Protein AF-A0A356GER2-F1 (afdb_monomer)

Nearest PDB structures (foldseek):
  2mmv-assembly1_B  TM=8.686E-01  e=3.743E-03  Geobacillus stearothermophilus
  8xvl-assembly1_R  TM=3.812E-01  e=1.988E+00  Acetivibrio thermocellus ATCC 27405
  6zvk-assembly1_N3  TM=3.012E-01  e=4.649E+00  Oryctolagus cuniculus
  6vlz-assembly1_AF  TM=3.343E-01  e=6.882E+00  Homo sapiens
  8a22-assembly1_Bg  TM=3.437E-01  e=8.372E+00  Polytomella magna

Foldseek 3Di:
DWDWDFEQALNDTDIDTDPDDPVVVRVVSVVNNVQLVCQCPVPPVADSVNSSVVSVVVVVVVVVVVVVCVVPPPPPDPPDDDDDDD

Radius of gyration: 20.14 Å; Cα contacts (8 Å, |Δi|>4): 61; chains: 1; bounding box: 58×15×54 Å

Secondary structure (DSSP, 8-state):
-PEEEEEEETTEEEEEEESS-HHHHHHHHHHHHHHHHHHHHSSS---HHHHHHHHHHHHHHHHHHHHHHHHHS----S--------

Mean predicted aligned error: 9.06 Å

Structure (mmCIF, N/CA/C/O backbone):
data_AF-A0A356GER2-F1
#
_entry.id   AF-A0A356GER2-F1
#
loop_
_atom_site.group_PDB
_atom_site.id
_atom_site.type_symbol
_atom_site.label_atom_id
_atom_site.label_alt_id
_atom_site.label_comp_id
_atom_site.label_asym_id
_atom_site.label_entity_id
_atom_site.label_seq_id
_atom_site.pdbx_PDB_ins_code
_atom_site.Cartn_x
_atom_site.Cartn_y
_atom_site.Cartn_z
_atom_site.occupancy
_atom_site.B_iso_or_equiv
_atom_site.auth_seq_id
_atom_site.auth_comp_id
_atom_site.auth_asym_id
_atom_site.auth_atom_id
_atom_site.pdbx_PDB_model_num
ATOM 1 N N . MET A 1 1 ? 0.556 3.081 -23.781 1.00 72.62 1 MET A N 1
ATOM 2 C CA . MET A 1 1 ? -0.835 3.591 -23.852 1.00 72.62 1 MET A CA 1
ATOM 3 C C . MET A 1 1 ? -1.510 3.246 -22.535 1.00 72.62 1 MET A C 1
ATOM 5 O O . MET A 1 1 ? -1.718 2.065 -22.269 1.00 72.62 1 MET A O 1
ATOM 9 N N . LYS A 1 2 ? -1.795 4.252 -21.700 1.00 81.00 2 LYS A N 1
ATOM 10 C CA . LYS A 1 2 ? -2.395 4.065 -20.368 1.00 81.00 2 LYS A CA 1
ATOM 11 C C . LYS A 1 2 ? -3.773 3.410 -20.467 1.00 81.00 2 LYS A C 1
ATOM 13 O O . LYS A 1 2 ? -4.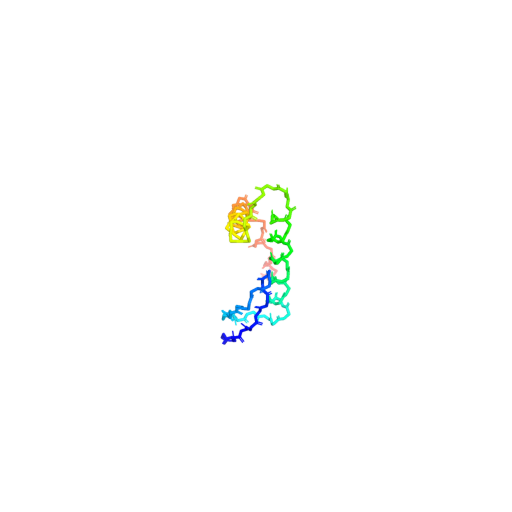650 3.924 -21.158 1.00 81.00 2 LYS A O 1
ATOM 18 N N . ARG A 1 3 ? -3.960 2.302 -19.753 1.00 90.00 3 ARG A N 1
ATOM 19 C CA . ARG A 1 3 ? -5.240 1.606 -19.581 1.00 90.00 3 ARG A CA 1
ATOM 20 C C . ARG A 1 3 ? -5.857 2.010 -18.246 1.00 90.00 3 ARG A C 1
ATOM 22 O O . ARG A 1 3 ? -5.140 2.351 -17.307 1.00 90.00 3 ARG A O 1
ATOM 29 N N . LEU A 1 4 ? -7.186 2.017 -18.183 1.00 95.06 4 LEU A N 1
ATOM 30 C CA . LEU A 1 4 ? -7.927 2.252 -16.947 1.00 95.06 4 LEU A CA 1
ATOM 31 C C . LEU A 1 4 ? -8.231 0.904 -16.291 1.00 95.06 4 LEU A C 1
ATOM 33 O O . LEU A 1 4 ? -8.864 0.052 -16.908 1.00 95.06 4 LEU A O 1
ATOM 37 N N . TYR A 1 5 ? -7.787 0.740 -15.053 1.00 94.06 5 TYR A N 1
ATOM 38 C CA . TYR A 1 5 ? -7.995 -0.441 -14.228 1.00 94.06 5 TYR A CA 1
ATOM 39 C C . TYR A 1 5 ? -8.978 -0.116 -13.111 1.00 94.06 5 TYR A C 1
ATOM 41 O O . TYR A 1 5 ? -8.826 0.914 -12.457 1.00 94.06 5 TYR A O 1
ATOM 49 N N . THR A 1 6 ? -9.950 -0.995 -12.884 1.00 96.00 6 THR A N 1
ATOM 50 C CA . THR A 1 6 ? -10.774 -0.999 -11.669 1.00 96.00 6 THR A CA 1
ATOM 51 C C . THR A 1 6 ? -10.182 -2.022 -10.707 1.00 96.00 6 THR A C 1
ATOM 53 O O . THR A 1 6 ? -9.934 -3.160 -11.109 1.00 96.00 6 THR A O 1
ATOM 56 N N . LEU A 1 7 ? -9.903 -1.607 -9.474 1.00 96.12 7 LEU A N 1
ATOM 57 C CA . LEU A 1 7 ? -9.189 -2.385 -8.465 1.00 96.12 7 LEU A CA 1
ATOM 58 C C . LEU A 1 7 ? -9.962 -2.335 -7.149 1.00 96.12 7 LEU A C 1
ATOM 60 O O . LEU A 1 7 ? -10.426 -1.267 -6.765 1.00 96.12 7 LEU A O 1
ATOM 64 N N . ASP A 1 8 ? -10.043 -3.461 -6.449 1.00 95.62 8 ASP A N 1
ATOM 65 C CA . ASP A 1 8 ? -10.443 -3.489 -5.041 1.00 95.62 8 ASP A CA 1
ATOM 66 C C . ASP A 1 8 ? -9.188 -3.310 -4.182 1.00 95.62 8 ASP A C 1
ATOM 68 O O . ASP A 1 8 ? -8.219 -4.064 -4.329 1.00 95.62 8 ASP A O 1
ATOM 72 N N . ILE A 1 9 ? -9.182 -2.280 -3.335 1.00 96.12 9 ILE A N 1
ATOM 73 C CA . ILE A 1 9 ? -8.111 -2.029 -2.376 1.00 96.12 9 ILE A CA 1
ATOM 74 C C . ILE A 1 9 ? -8.719 -1.900 -0.982 1.00 96.12 9 ILE A C 1
ATOM 76 O O . ILE A 1 9 ? -9.395 -0.924 -0.669 1.00 96.12 9 ILE A O 1
ATOM 80 N N . ALA A 1 10 ? -8.451 -2.886 -0.125 1.00 94.19 10 ALA A N 1
ATOM 81 C CA . ALA A 1 10 ? -8.973 -2.966 1.241 1.00 94.19 10 ALA A CA 1
ATOM 82 C C . ALA A 1 10 ? -10.513 -2.827 1.341 1.00 94.19 10 ALA A C 1
ATOM 84 O O . ALA A 1 10 ? -11.032 -2.347 2.359 1.00 94.19 10 ALA A O 1
ATOM 85 N N . GLY A 1 11 ? -11.246 -3.291 0.321 1.00 92.88 11 GLY A N 1
ATOM 86 C CA . GLY A 1 11 ? -12.705 -3.216 0.225 1.00 92.88 11 GLY A CA 1
ATOM 87 C C . GLY A 1 11 ? -13.244 -1.924 -0.394 1.00 92.88 11 GLY A C 1
ATOM 88 O O . GLY A 1 11 ? -14.452 -1.715 -0.361 1.00 92.88 11 GLY A O 1
ATOM 89 N N . GLU A 1 12 ? -12.374 -1.061 -0.926 1.00 94.25 12 GLU A N 1
ATOM 90 C CA . GLU A 1 12 ? -12.753 0.138 -1.678 1.00 94.25 12 GLU A CA 1
ATOM 91 C C . GLU A 1 12 ? -12.483 -0.068 -3.173 1.00 94.25 12 GLU A C 1
ATOM 93 O O . GLU A 1 12 ? -11.378 -0.451 -3.567 1.00 94.25 12 GLU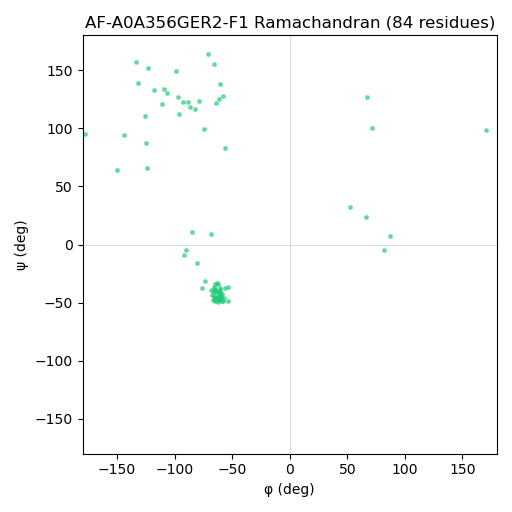 A O 1
ATOM 98 N N . GLU A 1 13 ? -13.472 0.222 -4.023 1.00 96.62 13 GLU A N 1
ATOM 99 C CA . GLU A 1 13 ? -13.302 0.171 -5.477 1.00 96.62 13 GLU A CA 1
ATOM 100 C C . GLU A 1 13 ? -12.649 1.464 -5.988 1.00 96.62 13 GLU A C 1
ATOM 102 O O . GLU A 1 13 ? -13.218 2.554 -5.908 1.00 96.62 13 GLU A O 1
ATOM 107 N N . LEU A 1 14 ? -11.451 1.343 -6.561 1.00 95.38 14 LEU A N 1
ATOM 108 C CA . LEU A 1 14 ? -10.652 2.460 -7.058 1.00 95.38 14 LEU A CA 1
ATOM 109 C C . LEU A 1 14 ? -10.306 2.297 -8.538 1.00 95.38 14 LEU A C 1
ATOM 111 O O . LEU A 1 14 ? -10.167 1.192 -9.064 1.00 95.38 14 LEU A O 1
ATOM 115 N N . LYS A 1 15 ? -10.126 3.432 -9.222 1.00 95.44 15 LYS A N 1
ATOM 116 C CA . LYS A 1 15 ? -9.746 3.477 -10.638 1.00 95.44 15 LYS A CA 1
ATOM 117 C C . LYS A 1 15 ? -8.326 4.003 -10.807 1.00 95.44 15 LYS A C 1
ATOM 119 O O . LYS A 1 15 ? -8.042 5.144 -10.451 1.00 95.44 15 LYS A O 1
ATOM 124 N N . LEU A 1 16 ? -7.455 3.201 -11.415 1.00 94.62 16 LEU A N 1
ATOM 125 C CA . LEU A 1 16 ? -6.052 3.536 -11.665 1.00 94.62 16 LEU A CA 1
ATOM 126 C C . LEU A 1 16 ? -5.756 3.569 -13.166 1.00 94.62 16 LEU A C 1
ATOM 128 O O . LEU A 1 16 ? -6.094 2.640 -13.894 1.00 94.62 16 LEU A O 1
ATOM 132 N N . ARG A 1 17 ? -5.078 4.620 -13.640 1.00 95.56 17 ARG A N 1
ATOM 133 C CA . ARG A 1 17 ? -4.514 4.654 -14.998 1.00 95.56 17 ARG A CA 1
ATOM 134 C C . ARG A 1 17 ? -3.048 4.240 -14.961 1.00 95.56 17 ARG A C 1
ATOM 136 O O . ARG A 1 17 ? -2.231 5.007 -14.462 1.00 95.56 17 ARG A O 1
ATOM 143 N N . SER A 1 18 ? -2.715 3.089 -15.540 1.00 94.25 18 SER A N 1
ATOM 144 C CA . SER A 1 18 ? -1.325 2.629 -15.673 1.00 94.25 18 SER A CA 1
ATOM 145 C C . SER A 1 18 ? -1.029 2.108 -17.085 1.00 94.25 18 SER A C 1
ATOM 147 O O . SER A 1 18 ? -1.939 1.764 -17.841 1.00 94.25 18 SER A O 1
ATOM 149 N N . GLU A 1 19 ? 0.246 2.111 -17.468 1.00 95.69 19 GLU A N 1
ATOM 150 C CA . GLU A 1 19 ? 0.750 1.433 -18.671 1.00 95.69 19 GLU A CA 1
ATOM 151 C C . GLU A 1 19 ? 1.224 0.006 -18.385 1.00 95.69 19 GLU A C 1
ATOM 153 O O . GLU A 1 19 ? 1.488 -0.738 -19.327 1.00 95.69 19 GLU A O 1
ATOM 158 N N . ASP A 1 20 ? 1.298 -0.369 -17.108 1.00 94.94 20 ASP A N 1
ATOM 159 C CA . ASP A 1 20 ? 1.773 -1.675 -16.675 1.00 94.94 20 ASP A CA 1
ATOM 160 C C . ASP A 1 20 ? 0.785 -2.792 -17.010 1.00 94.94 20 ASP A C 1
ATOM 162 O O . ASP A 1 20 ? -0.400 -2.563 -17.282 1.00 94.94 20 ASP A O 1
ATOM 166 N N . ASP A 1 21 ? 1.286 -4.025 -16.952 1.00 93.19 21 ASP A N 1
ATOM 167 C CA . ASP A 1 21 ? 0.501 -5.231 -17.179 1.00 93.19 21 ASP A CA 1
ATOM 168 C C . ASP A 1 21 ? -0.658 -5.363 -16.162 1.00 93.19 21 ASP A C 1
ATOM 170 O O . ASP A 1 21 ? -0.458 -5.140 -14.963 1.00 93.19 21 ASP A O 1
ATOM 174 N N . PRO A 1 22 ? -1.869 -5.774 -16.591 1.00 91.56 22 PRO A N 1
ATOM 175 C CA . PRO A 1 22 ? -3.012 -5.915 -15.693 1.00 91.56 22 PRO A CA 1
ATOM 176 C C . PRO A 1 22 ? -2.759 -6.845 -14.500 1.00 91.56 22 PRO A C 1
ATOM 178 O O . PRO A 1 22 ? -3.231 -6.559 -13.401 1.00 91.56 22 PRO A O 1
ATOM 181 N N . ARG A 1 23 ? -2.016 -7.947 -14.687 1.00 93.50 23 ARG A N 1
ATOM 182 C CA . ARG A 1 23 ? -1.713 -8.898 -13.605 1.00 93.50 23 ARG A CA 1
ATOM 183 C C . ARG A 1 23 ? -0.786 -8.263 -12.583 1.00 93.50 23 ARG A C 1
ATOM 185 O O . ARG A 1 23 ? -0.973 -8.469 -11.390 1.00 93.50 23 ARG A O 1
ATOM 192 N N . TYR A 1 24 ? 0.179 -7.474 -13.050 1.00 95.06 24 TYR A N 1
ATOM 193 C CA . TYR A 1 24 ? 1.072 -6.723 -12.176 1.00 95.06 24 TYR A CA 1
ATOM 194 C C . TYR A 1 24 ? 0.296 -5.707 -11.334 1.00 95.06 24 TYR A C 1
ATOM 196 O O . TYR A 1 24 ? 0.408 -5.706 -10.111 1.00 95.06 24 TYR A O 1
ATOM 204 N N . VAL A 1 25 ? -0.567 -4.905 -11.964 1.00 95.44 25 VAL A N 1
ATOM 205 C CA . VAL A 1 25 ? -1.376 -3.901 -11.256 1.00 95.44 25 VAL A CA 1
ATOM 206 C C . VAL A 1 25 ? -2.319 -4.551 -10.233 1.00 95.44 25 VAL A C 1
ATOM 208 O O . VAL A 1 25 ? -2.427 -4.071 -9.105 1.00 95.44 25 VAL A O 1
ATOM 211 N N . GLN A 1 26 ? -2.967 -5.666 -10.589 1.00 95.00 26 GLN A N 1
ATOM 212 C CA . GLN A 1 26 ? -3.811 -6.419 -9.654 1.00 95.00 26 GLN A CA 1
ATOM 213 C C . GLN A 1 26 ? -3.010 -7.019 -8.497 1.00 95.00 26 GLN A C 1
ATOM 215 O O . GLN A 1 26 ? -3.460 -6.982 -7.353 1.00 95.00 2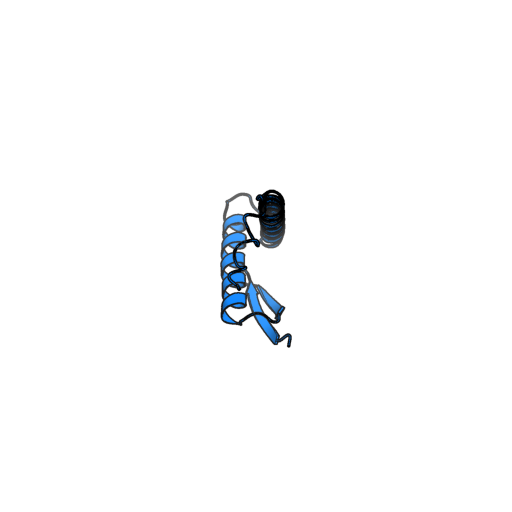6 GLN A O 1
ATOM 220 N N . HIS A 1 27 ? -1.816 -7.545 -8.774 1.00 96.19 27 HIS A N 1
ATOM 221 C CA . HIS A 1 27 ? -0.934 -8.066 -7.738 1.00 96.19 27 HIS A CA 1
ATOM 222 C C . HIS A 1 27 ? -0.555 -6.975 -6.727 1.0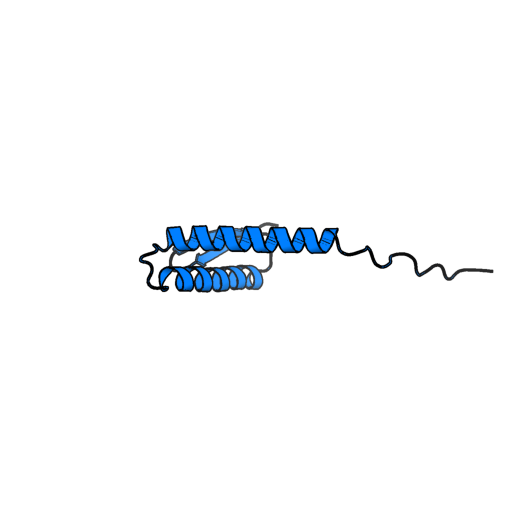0 96.19 27 HIS A C 1
ATOM 224 O O . HIS A 1 27 ? -0.676 -7.197 -5.525 1.00 96.19 27 HIS A O 1
ATOM 230 N N . LEU A 1 28 ? -0.193 -5.776 -7.198 1.00 95.31 28 LEU A N 1
ATOM 231 C CA . LEU A 1 28 ? 0.099 -4.642 -6.318 1.00 95.31 28 LEU A CA 1
ATOM 232 C C . LEU A 1 28 ? -1.106 -4.241 -5.457 1.00 95.31 28 LEU A C 1
ATOM 234 O O . LEU A 1 28 ? -0.947 -4.015 -4.259 1.00 95.31 28 LEU A O 1
ATOM 238 N N . ALA A 1 29 ? -2.307 -4.182 -6.039 1.00 95.94 29 ALA A N 1
ATOM 239 C CA . ALA A 1 29 ? -3.533 -3.869 -5.301 1.00 95.94 29 ALA A CA 1
ATOM 240 C C . ALA A 1 29 ? -3.820 -4.897 -4.190 1.00 95.94 29 ALA A C 1
ATOM 242 O O . ALA A 1 29 ? -4.206 -4.530 -3.076 1.00 95.94 29 ALA A O 1
ATOM 243 N N . HIS A 1 30 ? -3.570 -6.179 -4.470 1.00 96.31 30 HIS A N 1
ATOM 244 C CA . HIS A 1 30 ? -3.725 -7.262 -3.498 1.00 96.31 30 HIS A CA 1
ATOM 245 C C . HIS A 1 30 ? -2.722 -7.159 -2.346 1.00 96.31 30 HIS A C 1
ATOM 247 O O . HIS A 1 30 ? -3.108 -7.235 -1.180 1.00 96.31 30 HIS A O 1
ATOM 253 N N . GLU A 1 31 ? -1.440 -6.941 -2.647 1.00 95.88 31 GLU A N 1
ATOM 254 C CA . GLU A 1 31 ? -0.405 -6.788 -1.616 1.00 95.88 31 GLU A CA 1
ATOM 255 C C . GLU A 1 31 ? -0.638 -5.538 -0.754 1.00 95.88 31 GLU A C 1
ATOM 257 O O . GLU A 1 31 ? -0.536 -5.599 0.475 1.00 95.88 31 GLU A O 1
ATOM 262 N N . LEU A 1 32 ? -1.051 -4.427 -1.371 1.00 95.94 32 LEU A N 1
ATOM 263 C CA . LEU A 1 32 ? -1.433 -3.213 -0.652 1.00 95.94 32 LEU A CA 1
ATOM 264 C C . LEU A 1 32 ? -2.621 -3.471 0.287 1.00 95.94 32 LEU A C 1
ATOM 266 O O . LEU A 1 32 ? -2.582 -3.084 1.454 1.00 95.94 32 LEU A O 1
ATOM 270 N N . SER A 1 33 ? -3.644 -4.187 -0.185 1.00 95.81 33 SER A N 1
ATOM 271 C CA . SER A 1 33 ? -4.809 -4.556 0.629 1.00 95.81 33 SER A CA 1
ATOM 272 C C . SER A 1 33 ? -4.427 -5.378 1.855 1.00 95.81 33 SER A C 1
ATOM 274 O O . SER A 1 33 ? -4.930 -5.123 2.950 1.00 95.81 33 SER A O 1
ATOM 276 N N . LYS A 1 34 ? -3.512 -6.344 1.704 1.00 95.00 34 LYS A N 1
ATOM 277 C CA . LYS A 1 34 ? -3.004 -7.138 2.831 1.00 95.00 34 LYS A CA 1
ATOM 278 C C . LYS A 1 34 ? -2.306 -6.263 3.868 1.00 95.00 34 LYS A C 1
ATOM 280 O O . LYS A 1 34 ? -2.620 -6.393 5.048 1.00 95.00 34 LYS A O 1
ATOM 285 N N . LYS A 1 35 ? -1.401 -5.368 3.445 1.00 93.75 35 LYS A N 1
ATOM 286 C CA . LYS A 1 35 ? -0.687 -4.462 4.364 1.00 93.75 35 LYS A CA 1
ATOM 287 C C . LYS A 1 35 ? -1.657 -3.525 5.096 1.00 93.75 35 LYS A C 1
ATOM 289 O O . LYS A 1 35 ? -1.581 -3.411 6.316 1.00 93.75 35 LYS A O 1
ATOM 294 N N . ILE A 1 36 ? -2.614 -2.916 4.387 1.00 94.88 36 ILE A N 1
ATOM 295 C CA . ILE A 1 36 ? -3.630 -2.041 5.002 1.00 94.88 36 ILE A CA 1
ATOM 296 C C . ILE A 1 36 ? -4.442 -2.807 6.050 1.00 94.88 36 ILE A C 1
ATOM 298 O O . ILE A 1 36 ? -4.601 -2.335 7.176 1.00 94.88 36 ILE A O 1
ATOM 302 N N . ASN A 1 37 ? -4.929 -4.000 5.704 1.00 93.31 37 ASN A N 1
ATOM 303 C CA . ASN A 1 37 ? -5.724 -4.810 6.623 1.00 93.31 37 ASN A CA 1
ATOM 304 C C . ASN A 1 37 ? -4.901 -5.293 7.825 1.00 93.31 37 ASN A C 1
ATOM 306 O O . ASN A 1 37 ? -5.418 -5.302 8.937 1.00 93.31 37 ASN A O 1
ATOM 310 N N . TYR A 1 38 ? -3.623 -5.634 7.637 1.00 91.69 38 TYR A N 1
ATOM 311 C CA . TYR A 1 38 ? -2.718 -5.981 8.734 1.00 91.69 38 TYR A CA 1
ATOM 312 C C . TYR A 1 38 ? -2.610 -4.841 9.757 1.00 91.69 38 TYR A C 1
ATOM 314 O O . TYR A 1 38 ? -2.815 -5.060 10.951 1.00 91.69 38 TYR A O 1
ATOM 322 N N . TYR A 1 39 ? -2.375 -3.610 9.293 1.00 90.38 39 TYR A N 1
A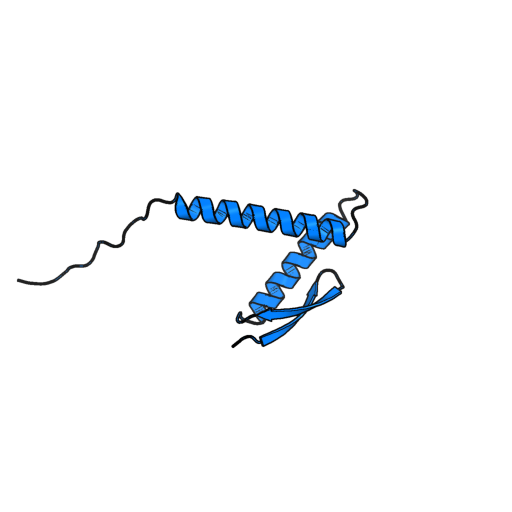TOM 323 C CA . TYR A 1 39 ? -2.305 -2.446 10.175 1.00 90.38 39 TYR A CA 1
ATOM 324 C C . TYR A 1 39 ? -3.645 -2.138 10.845 1.00 90.38 39 TYR A C 1
ATOM 326 O O . TYR A 1 39 ? -3.679 -1.907 12.054 1.00 90.38 39 TYR A O 1
ATOM 334 N N . ALA A 1 40 ? -4.751 -2.198 10.102 1.00 88.69 40 ALA A N 1
ATOM 335 C CA . ALA A 1 40 ? -6.084 -1.954 10.649 1.00 88.69 40 ALA A CA 1
ATOM 336 C C . ALA A 1 40 ? -6.489 -2.986 11.724 1.00 88.69 40 ALA A C 1
ATOM 338 O O . ALA A 1 40 ? -7.183 -2.644 12.679 1.00 88.69 40 ALA A O 1
ATOM 339 N N . LEU A 1 41 ? -6.038 -4.239 11.599 1.00 85.69 41 LEU A N 1
ATOM 340 C CA . LEU A 1 41 ? -6.355 -5.331 12.528 1.00 85.69 41 LEU A CA 1
ATOM 341 C C . LEU A 1 41 ? -5.367 -5.465 13.697 1.00 85.69 41 LEU A C 1
ATOM 343 O O . LEU A 1 41 ? -5.616 -6.253 14.606 1.00 85.69 41 LEU A O 1
ATOM 347 N N . SER A 1 42 ? -4.283 -4.684 13.726 1.00 80.31 42 SER A N 1
ATOM 348 C CA . SER A 1 42 ? -3.217 -4.765 14.743 1.00 80.31 42 SER A CA 1
ATOM 349 C C . SER A 1 42 ? -3.623 -4.331 16.169 1.00 80.31 42 SER A C 1
ATOM 351 O O . SER A 1 42 ? -2.779 -4.218 17.052 1.00 80.31 42 SER A O 1
ATOM 353 N N . GLY A 1 43 ? -4.916 -4.106 16.430 1.00 64.12 43 GLY A N 1
ATOM 354 C CA . GLY A 1 43 ? -5.464 -3.877 17.774 1.00 64.12 43 GLY A CA 1
ATOM 355 C C . GLY A 1 43 ? -5.335 -2.446 18.307 1.00 64.12 43 GLY A C 1
ATOM 356 O O . G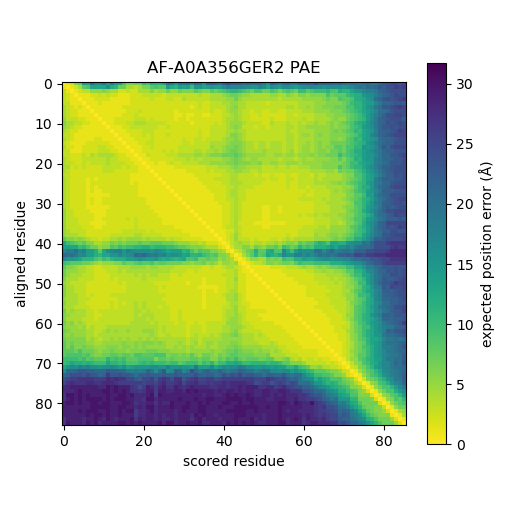LY A 1 43 ? -5.899 -2.138 19.352 1.00 64.12 43 GLY A O 1
ATOM 357 N N . ALA A 1 44 ? -4.669 -1.544 17.583 1.00 70.69 44 ALA A N 1
ATOM 358 C CA . ALA A 1 44 ? -4.432 -0.160 18.005 1.00 70.69 44 ALA A CA 1
ATOM 359 C C . ALA A 1 44 ? -5.586 0.824 17.689 1.00 70.69 44 ALA A C 1
ATOM 361 O O . ALA A 1 44 ? -5.406 2.036 17.787 1.00 70.69 44 ALA A O 1
ATOM 362 N N . GLY A 1 45 ? -6.766 0.336 17.284 1.00 77.31 45 GLY A N 1
ATOM 363 C CA . GLY A 1 45 ? -7.913 1.197 16.944 1.00 77.31 45 GLY A CA 1
ATOM 364 C C . GLY A 1 45 ? -7.695 2.071 15.700 1.00 77.31 45 GLY A C 1
ATOM 365 O O . GLY A 1 45 ? -8.323 3.117 15.554 1.00 77.31 45 GLY A O 1
ATOM 366 N N . VAL A 1 46 ? -6.789 1.660 14.811 1.00 85.19 46 VAL A N 1
ATOM 367 C CA . VAL A 1 46 ? -6.410 2.406 13.608 1.00 85.19 46 VAL A CA 1
ATOM 368 C C . VAL A 1 46 ? -7.467 2.205 12.521 1.00 85.19 46 VAL A C 1
ATOM 370 O O . VAL A 1 46 ? -7.766 1.081 12.121 1.00 85.19 46 VAL A O 1
ATOM 373 N N . SER A 1 47 ? -8.033 3.301 12.014 1.00 90.56 47 SER A N 1
ATOM 374 C CA . SER A 1 47 ? -8.959 3.253 10.874 1.00 90.56 47 SER A CA 1
ATOM 375 C C . SER A 1 47 ? -8.257 2.786 9.592 1.00 90.56 47 SER A C 1
ATOM 377 O O . SER A 1 47 ? -7.055 2.996 9.421 1.00 90.56 47 SER A O 1
ATOM 379 N N . LYS A 1 48 ? -9.006 2.224 8.631 1.00 89.94 48 LYS A N 1
ATOM 380 C CA . LYS A 1 48 ? -8.457 1.832 7.315 1.00 89.94 48 LYS A CA 1
ATOM 381 C C . LYS A 1 48 ? -7.719 2.977 6.613 1.00 89.94 48 LYS A C 1
ATOM 383 O O . LYS A 1 48 ? -6.689 2.744 5.992 1.00 89.94 48 LYS A O 1
ATOM 388 N N . LEU A 1 49 ? -8.212 4.212 6.746 1.00 91.69 49 LEU A N 1
ATOM 389 C CA . LEU A 1 49 ? -7.559 5.393 6.180 1.00 91.69 49 LEU A CA 1
ATOM 390 C C . LEU A 1 49 ? -6.197 5.658 6.835 1.00 91.69 49 LEU A C 1
ATOM 392 O O . LEU A 1 49 ? -5.208 5.853 6.138 1.00 91.69 49 LEU A O 1
ATOM 396 N N . GLN A 1 50 ? -6.127 5.634 8.168 1.00 93.19 50 GLN A N 1
ATOM 397 C CA . GLN A 1 50 ? -4.860 5.800 8.886 1.00 93.19 50 GLN A CA 1
ATOM 398 C C . GLN A 1 50 ? -3.879 4.668 8.553 1.00 93.19 50 GLN A C 1
ATOM 400 O O . GLN A 1 50 ? -2.707 4.933 8.304 1.00 93.19 50 GLN A O 1
ATOM 405 N N . ALA A 1 51 ? -4.363 3.427 8.463 1.00 93.50 51 ALA A N 1
ATOM 406 C CA . ALA A 1 51 ? -3.571 2.280 8.029 1.00 93.50 51 ALA A CA 1
ATOM 407 C C . ALA A 1 51 ? -3.030 2.452 6.597 1.00 93.50 51 ALA A C 1
ATOM 409 O O . ALA A 1 51 ? -1.868 2.146 6.339 1.00 93.50 51 ALA A O 1
ATOM 410 N N . ALA A 1 52 ? -3.835 2.993 5.677 1.00 94.31 52 ALA A N 1
ATOM 411 C CA . ALA A 1 52 ? -3.399 3.313 4.319 1.00 94.31 52 ALA A CA 1
ATOM 412 C C . ALA A 1 52 ? -2.325 4.410 4.287 1.00 94.31 52 ALA A C 1
ATOM 414 O O . ALA A 1 52 ? -1.364 4.288 3.530 1.00 94.31 52 ALA A O 1
ATOM 415 N N . ILE A 1 53 ? -2.440 5.440 5.134 1.00 94.62 53 ILE A N 1
ATOM 416 C CA . ILE A 1 53 ? -1.42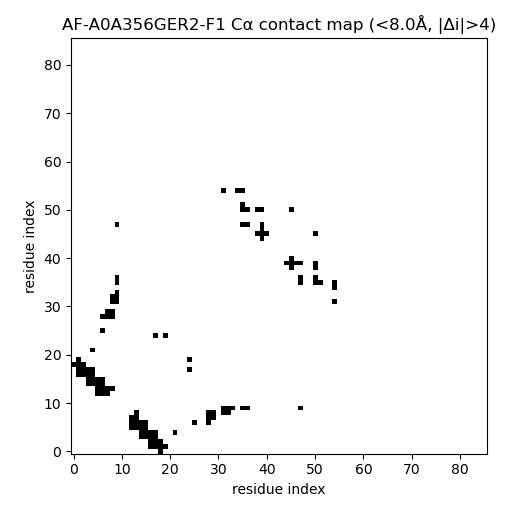5 6.498 5.266 1.00 94.62 53 ILE A CA 1
ATOM 417 C C . ILE A 1 53 ? -0.101 5.921 5.783 1.00 94.62 53 ILE A C 1
ATOM 419 O O . ILE A 1 53 ? 0.945 6.201 5.202 1.00 94.62 53 ILE A O 1
ATOM 423 N N . VAL A 1 54 ? -0.137 5.087 6.829 1.00 92.50 54 VAL A N 1
ATOM 424 C CA . VAL A 1 54 ? 1.063 4.411 7.358 1.00 92.50 54 VAL A CA 1
ATOM 425 C C . VAL A 1 54 ? 1.695 3.528 6.285 1.00 92.50 54 VAL A C 1
ATOM 427 O O . VAL A 1 54 ? 2.884 3.650 6.011 1.00 92.50 54 VAL A O 1
ATOM 430 N N . CYS A 1 55 ? 0.891 2.719 5.592 1.00 94.00 55 CYS A N 1
ATOM 431 C CA . CYS A 1 55 ? 1.386 1.872 4.513 1.00 94.00 55 CYS A CA 1
ATOM 432 C C . CYS A 1 55 ? 2.024 2.685 3.371 1.00 94.00 55 CYS A C 1
ATOM 434 O O . CYS A 1 55 ? 3.013 2.248 2.785 1.00 94.00 55 CYS A O 1
ATOM 436 N N . ALA A 1 56 ? 1.477 3.858 3.038 1.00 94.50 56 ALA A N 1
ATOM 437 C CA . ALA A 1 56 ? 2.058 4.741 2.031 1.00 94.50 56 ALA A CA 1
ATOM 438 C C . ALA A 1 56 ? 3.411 5.317 2.479 1.00 94.50 56 ALA A C 1
ATOM 440 O O . ALA A 1 56 ? 4.333 5.389 1.668 1.00 94.50 56 ALA A O 1
ATOM 441 N N . LEU A 1 57 ? 3.546 5.691 3.757 1.00 95.12 57 LEU A N 1
ATOM 442 C CA . LEU A 1 57 ? 4.812 6.161 4.328 1.00 95.12 57 LEU A CA 1
ATOM 443 C C . LEU A 1 57 ? 5.880 5.064 4.317 1.00 95.12 57 LEU A C 1
ATOM 445 O O . LEU A 1 57 ? 6.995 5.325 3.871 1.00 95.12 57 LEU A O 1
ATOM 449 N N . ASP A 1 58 ? 5.527 3.840 4.713 1.00 93.12 58 ASP A N 1
ATOM 450 C CA . ASP A 1 58 ? 6.450 2.699 4.686 1.00 93.12 58 ASP A CA 1
ATOM 451 C C . ASP A 1 58 ? 6.954 2.418 3.265 1.00 93.12 58 ASP A C 1
ATOM 453 O O . ASP A 1 58 ? 8.151 2.265 3.041 1.00 93.12 58 ASP A O 1
ATOM 457 N N . LEU A 1 59 ? 6.053 2.412 2.276 1.00 93.69 59 LEU A N 1
ATOM 458 C CA . LEU A 1 59 ? 6.424 2.203 0.874 1.00 93.69 59 LEU A CA 1
ATOM 459 C C . LEU A 1 59 ? 7.299 3.341 0.326 1.00 93.69 59 LEU A C 1
ATOM 461 O O . LEU A 1 59 ? 8.166 3.100 -0.515 1.00 93.69 59 LEU A O 1
ATOM 465 N N . LEU A 1 60 ? 7.086 4.586 0.763 1.00 95.25 60 LEU A N 1
ATOM 466 C CA . LEU A 1 60 ? 7.939 5.715 0.381 1.00 95.25 60 LEU A CA 1
ATOM 467 C C . LEU A 1 60 ? 9.347 5.585 0.972 1.00 95.25 60 LEU A C 1
ATOM 469 O O . LEU A 1 60 ? 10.316 5.803 0.246 1.00 95.25 60 LEU A O 1
ATOM 473 N N . ASP A 1 61 ? 9.463 5.200 2.243 1.00 95.06 61 ASP A N 1
ATOM 474 C CA . ASP A 1 61 ? 10.750 4.972 2.907 1.00 95.06 61 ASP A CA 1
ATOM 475 C C . ASP A 1 61 ? 11.500 3.776 2.296 1.00 95.06 61 ASP A C 1
ATOM 477 O O . ASP A 1 61 ? 12.668 3.907 1.930 1.00 95.06 61 ASP A O 1
ATOM 481 N N . GLU A 1 62 ? 10.822 2.643 2.071 1.00 93.81 62 GLU A N 1
ATOM 482 C CA . GLU A 1 62 ? 11.382 1.481 1.362 1.00 93.81 62 GLU A CA 1
ATOM 483 C C . GLU A 1 62 ? 11.943 1.898 -0.012 1.00 93.81 62 GLU A C 1
ATOM 485 O O . GLU A 1 62 ? 13.096 1.603 -0.337 1.00 93.81 62 GLU A O 1
ATOM 490 N N . ASN A 1 63 ? 11.168 2.654 -0.797 1.00 93.25 63 ASN A N 1
ATOM 491 C CA . ASN A 1 63 ? 11.599 3.149 -2.106 1.00 93.25 63 ASN A CA 1
ATOM 492 C C . ASN A 1 63 ? 12.770 4.136 -2.020 1.00 93.25 63 ASN A C 1
ATOM 494 O O . ASN A 1 63 ? 13.648 4.118 -2.886 1.00 93.25 63 ASN A O 1
ATOM 498 N N . TYR A 1 64 ? 12.791 5.007 -1.011 1.00 94.56 64 TYR A N 1
ATOM 499 C CA . TYR A 1 64 ? 13.886 5.950 -0.796 1.00 94.56 64 TYR A CA 1
ATOM 500 C C . TYR A 1 64 ? 15.189 5.214 -0.469 1.00 94.56 64 TYR A C 1
ATOM 502 O O . TYR A 1 64 ? 16.212 5.446 -1.116 1.00 94.56 64 TYR A O 1
ATOM 510 N N . ARG A 1 65 ? 15.139 4.258 0.467 1.00 93.94 65 ARG A N 1
ATOM 511 C CA . ARG A 1 65 ? 16.291 3.423 0.835 1.00 93.94 65 ARG A CA 1
ATOM 512 C C . ARG A 1 65 ? 16.802 2.612 -0.353 1.00 93.94 65 ARG A C 1
ATOM 514 O O . ARG A 1 65 ? 18.008 2.576 -0.580 1.00 93.94 65 ARG A O 1
ATOM 521 N N . LEU A 1 66 ? 15.906 2.003 -1.135 1.00 93.19 66 LEU A N 1
ATOM 522 C CA . LEU A 1 66 ? 16.278 1.244 -2.334 1.00 93.19 66 LEU A CA 1
ATOM 523 C C . LEU A 1 66 ? 17.006 2.117 -3.361 1.00 93.19 66 LEU A C 1
ATOM 525 O O . LEU A 1 66 ? 18.034 1.699 -3.887 1.00 93.19 66 LEU A O 1
ATOM 529 N N . LYS A 1 67 ? 16.519 3.337 -3.616 1.00 92.00 67 LYS A N 1
ATOM 530 C CA . LYS A 1 67 ? 17.184 4.276 -4.531 1.00 92.00 67 LYS A CA 1
ATOM 531 C C . LYS A 1 67 ? 18.572 4.677 -4.038 1.00 92.00 67 LYS A C 1
ATOM 533 O O . LYS A 1 67 ? 19.512 4.589 -4.819 1.00 92.00 67 LYS A O 1
ATOM 538 N N . SER A 1 68 ? 18.711 5.023 -2.756 1.00 90.06 68 SER A N 1
ATOM 539 C CA . SER A 1 68 ? 20.019 5.350 -2.164 1.00 90.06 68 SER A CA 1
ATOM 540 C C . SER A 1 68 ? 21.009 4.196 -2.338 1.00 90.06 68 SER A C 1
ATOM 542 O O . SER A 1 68 ? 22.114 4.399 -2.822 1.00 90.06 68 SER A O 1
ATOM 544 N N . LEU A 1 69 ? 20.590 2.957 -2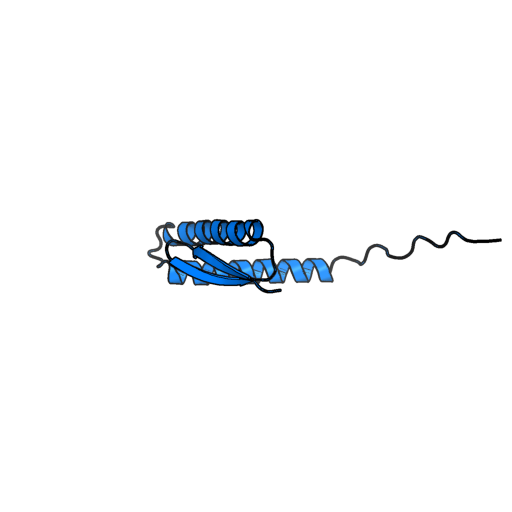.053 1.00 90.38 69 LEU A N 1
ATOM 545 C CA . LEU A 1 69 ? 21.443 1.774 -2.217 1.00 90.38 69 LEU A CA 1
ATOM 546 C C . LEU A 1 69 ? 21.877 1.539 -3.670 1.00 90.38 69 LEU A C 1
ATOM 548 O O . LEU A 1 69 ? 22.979 1.049 -3.908 1.00 90.38 69 LEU A O 1
ATOM 552 N N . MET A 1 70 ? 21.023 1.860 -4.645 1.00 86.88 70 MET A N 1
ATOM 553 C CA . MET A 1 70 ? 21.361 1.749 -6.067 1.00 86.88 70 MET A CA 1
ATOM 554 C C . MET A 1 70 ? 22.322 2.847 -6.534 1.00 86.88 70 MET A C 1
ATOM 556 O O . MET A 1 70 ? 23.120 2.601 -7.437 1.00 86.88 70 MET A O 1
ATOM 560 N N . GLU A 1 71 ? 22.247 4.038 -5.943 1.00 85.56 71 GLU A N 1
ATOM 561 C CA . GLU A 1 71 ? 23.152 5.159 -6.226 1.00 85.56 71 GLU A CA 1
ATOM 562 C C . GLU A 1 71 ? 24.529 4.961 -5.573 1.00 85.56 71 GLU A C 1
ATOM 564 O O . GLU A 1 71 ? 25.551 5.253 -6.198 1.00 85.56 71 GLU A O 1
ATOM 569 N N . ASP A 1 72 ? 24.556 4.393 -4.366 1.00 75.94 72 ASP A N 1
ATOM 570 C CA . ASP A 1 72 ? 25.773 4.092 -3.604 1.00 75.94 72 ASP A CA 1
ATOM 571 C C . ASP A 1 72 ? 26.461 2.789 -4.055 1.00 75.94 72 ASP A C 1
ATOM 573 O O . ASP A 1 72 ? 27.635 2.552 -3.748 1.00 75.94 72 ASP A O 1
ATOM 577 N N . ALA A 1 73 ? 25.763 1.927 -4.803 1.00 65.94 73 ALA A N 1
ATOM 578 C CA . ALA A 1 73 ? 26.369 0.744 -5.396 1.00 65.94 73 ALA A CA 1
ATOM 579 C C . ALA A 1 73 ? 27.437 1.175 -6.422 1.00 65.94 73 ALA A C 1
ATOM 581 O O . ALA A 1 73 ? 27.118 1.869 -7.394 1.00 65.94 73 ALA A O 1
ATOM 582 N N . PRO A 1 74 ? 28.713 0.758 -6.274 1.00 58.53 74 PRO A N 1
ATOM 583 C CA . PRO A 1 74 ? 29.734 1.096 -7.252 1.00 58.53 74 PRO A CA 1
ATOM 584 C C . PRO A 1 74 ? 29.287 0.560 -8.610 1.00 58.53 74 PRO A C 1
ATOM 586 O O . PRO A 1 74 ? 28.962 -0.624 -8.725 1.00 58.53 74 PRO A O 1
ATOM 589 N N . LYS A 1 75 ? 29.275 1.430 -9.628 1.00 61.19 75 LYS A N 1
ATOM 590 C CA . LYS A 1 75 ? 29.032 1.079 -11.035 1.00 61.19 75 LYS A CA 1
ATOM 591 C C . LYS A 1 75 ? 30.051 0.022 -11.475 1.00 61.19 75 LYS A C 1
ATOM 593 O O . LYS A 1 75 ? 31.089 0.352 -12.044 1.00 61.19 75 LYS A O 1
ATOM 598 N N . LYS A 1 76 ? 29.788 -1.251 -11.178 1.00 60.97 76 LYS A N 1
ATOM 599 C CA . LYS A 1 76 ? 30.566 -2.377 -11.681 1.00 60.97 76 LYS A CA 1
ATOM 600 C C . LYS A 1 76 ? 30.197 -2.579 -13.147 1.00 60.97 76 LYS A C 1
ATOM 602 O O . LYS A 1 76 ? 29.172 -3.159 -13.476 1.00 60.97 76 LYS A O 1
ATOM 607 N N . ASP A 1 77 ? 31.092 -2.050 -13.973 1.00 54.81 77 ASP A N 1
ATOM 608 C CA . ASP A 1 77 ? 31.456 -2.490 -15.316 1.00 54.81 77 ASP A CA 1
ATOM 609 C C . ASP A 1 77 ? 30.463 -2.289 -16.469 1.00 54.81 77 ASP A C 1
ATOM 611 O O . ASP A 1 77 ? 29.651 -3.142 -16.811 1.00 54.81 77 ASP A O 1
ATOM 615 N N . SER A 1 78 ? 30.729 -1.232 -17.239 1.00 50.38 78 SER A N 1
ATOM 616 C CA . SER A 1 78 ? 30.583 -1.251 -18.697 1.00 50.38 78 SER A CA 1
ATOM 617 C C . SER A 1 78 ? 31.913 -0.854 -19.356 1.00 50.38 78 SER A C 1
ATOM 619 O O . SER A 1 78 ? 32.033 0.209 -19.960 1.00 50.38 78 SER A O 1
ATOM 621 N N . LYS A 1 79 ? 32.949 -1.691 -19.196 1.00 51.03 79 LYS A N 1
ATOM 622 C CA . LYS A 1 79 ? 34.165 -1.679 -20.035 1.00 51.03 79 LYS A CA 1
ATOM 623 C C . LYS A 1 79 ? 34.788 -3.079 -20.148 1.00 51.03 79 LYS A C 1
ATOM 625 O O . LYS A 1 79 ? 35.916 -3.318 -19.740 1.00 51.03 79 LYS A O 1
ATOM 630 N N . LYS A 1 80 ? 34.061 -4.018 -20.753 1.00 56.59 80 LYS A N 1
ATOM 631 C CA . LYS A 1 80 ? 34.667 -5.166 -21.444 1.00 56.59 80 LYS A CA 1
ATOM 632 C C . LYS A 1 80 ? 33.834 -5.499 -22.671 1.00 56.59 80 LYS A C 1
ATOM 634 O O . LYS A 1 80 ? 32.866 -6.227 -22.549 1.00 56.59 80 LYS A O 1
ATOM 639 N N . THR A 1 81 ? 34.236 -4.939 -23.808 1.00 52.66 81 THR A N 1
ATOM 640 C CA . THR A 1 81 ? 34.386 -5.622 -25.102 1.00 52.66 81 THR A CA 1
ATOM 641 C C . THR A 1 81 ? 34.911 -4.592 -26.097 1.00 52.66 81 THR A C 1
ATOM 643 O O . THR A 1 81 ? 34.134 -3.850 -26.688 1.00 52.66 81 THR A O 1
ATOM 646 N N . ASP A 1 82 ? 36.225 -4.545 -26.286 1.00 49.38 82 ASP A N 1
ATOM 647 C CA . ASP A 1 82 ? 36.745 -4.269 -27.622 1.00 49.38 82 ASP A CA 1
ATOM 648 C C . ASP A 1 82 ? 37.693 -5.414 -27.968 1.00 49.38 82 ASP A C 1
ATOM 650 O O . ASP A 1 82 ? 38.869 -5.440 -27.608 1.00 49.38 82 ASP A O 1
ATOM 654 N N . GLY A 1 83 ? 37.096 -6.462 -28.528 1.00 57.34 83 GLY A N 1
ATOM 655 C CA . GLY A 1 83 ? 37.827 -7.383 -29.371 1.00 57.34 83 GLY A CA 1
ATOM 656 C C . GLY A 1 83 ? 37.798 -6.801 -30.775 1.00 57.34 83 GLY A C 1
ATOM 657 O O . GLY A 1 83 ? 36.720 -6.683 -31.353 1.00 57.34 83 GLY A O 1
ATOM 658 N N . GLY A 1 84 ? 38.961 -6.482 -31.341 1.00 55.19 84 GLY A N 1
ATOM 659 C CA . GLY A 1 84 ? 39.011 -6.078 -32.740 1.00 55.19 84 GLY A CA 1
ATOM 660 C C . GLY A 1 84 ? 40.337 -5.516 -33.238 1.00 55.19 84 GLY A C 1
ATOM 661 O O . GLY A 1 84 ? 40.525 -4.312 -33.180 1.00 55.19 84 GLY A O 1
ATOM 662 N N . LYS A 1 85 ? 41.118 -6.388 -33.906 1.00 48.97 85 LYS A N 1
ATOM 663 C CA . LYS A 1 85 ? 42.024 -6.106 -35.053 1.00 48.97 85 LYS A CA 1
ATOM 664 C C . LYS A 1 85 ? 43.260 -5.227 -34.752 1.00 48.97 85 LYS A C 1
ATOM 666 O O . LYS A 1 85 ? 43.131 -4.110 -34.288 1.00 48.97 85 LYS A O 1
ATOM 671 N N . LYS A 1 86 ? 44.496 -5.614 -35.072 1.00 48.97 86 LYS A N 1
ATOM 672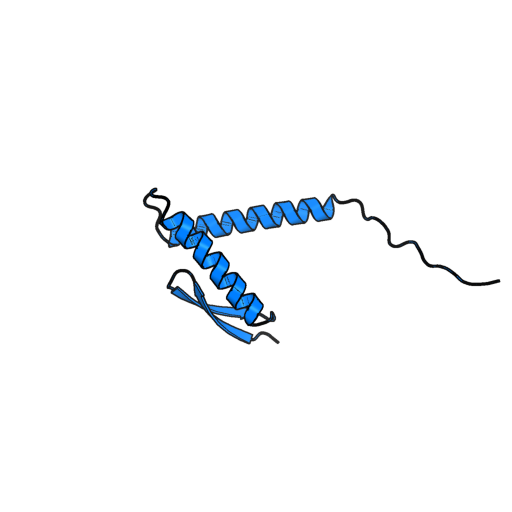 C CA . LYS A 1 86 ? 45.059 -6.385 -36.193 1.00 48.97 86 LYS A CA 1
ATOM 673 C C . LYS A 1 86 ? 46.416 -6.946 -35.776 1.00 48.97 86 LYS A C 1
ATOM 675 O O . LYS A 1 86 ? 47.080 -6.265 -34.966 1.00 48.97 86 LYS A O 1
#

Sequence (86 aa):
MKRLYTLDIAGEELKLRSEDDPRYVQHLAHELSKKINYYALSGAGVSKLQAAIVCALDLLDENYRLKSLMEDAPKKDSKKTDGGKK

pLDDT: mean 85.69, std 14.82, range [48.97, 96.62]

Solvent-accessible surface area (backbone atoms only — not comparable to full-atom values): 5245 Å² total; per-residue (Å²): 122,73,44,83,40,82,43,63,44,73,86,41,86,43,80,45,79,42,70,70,57,69,69,57,56,49,50,53,33,51,55,50,22,51,53,23,50,51,50,31,66,66,75,77,80,42,48,64,67,56,19,42,52,52,49,51,50,52,54,50,50,54,50,50,53,52,50,50,53,60,70,69,44,77,88,81,75,95,84,86,83,87,83,78,89,131